Protein AF-A0A919MSK2-F1 (afdb_monomer_lite)

Secondary structure (DSSP, 8-state):
--------HHHHHHHHHHHHHHHHHHHHHHHHHHHHHHHHHHHHHHHS---HHHHHHHHHHHHHHHHHHHHHHHHHHHHHHHHHHHHHHHHHHHHHHHHHHHHHHHHH--

Foldseek 3Di:
DDPPPLPPLVVLLVVLVVLLCCLVVVLVVVVVVLVVVVVVLVVVLVPDPDDPVSVVVSVVVVVVSVVVNVVSVVSSVVSNVSSVVSVVVSVVSVVVVVVVVVVVVVVVVD

pLDDT: mean 71.99, std 8.76, range [38.5, 83.56]

Radius of gyration: 25.41 Å; chains: 1; bounding box: 56×16×77 Å

Structure (mmCIF, N/CA/C/O backbone):
data_AF-A0A919MSK2-F1
#
_entry.id   AF-A0A919MSK2-F1
#
loop_
_atom_site.group_PDB
_atom_site.id
_atom_site.type_symbol
_atom_site.label_atom_id
_atom_site.label_alt_id
_atom_site.label_comp_id
_atom_site.label_asym_id
_atom_site.label_entity_id
_atom_site.label_seq_id
_atom_site.pdbx_PDB_ins_code
_atom_site.Cartn_x
_atom_site.Cartn_y
_atom_site.Cartn_z
_atom_site.occupancy
_atom_site.B_iso_or_equiv
_atom_site.auth_seq_id
_atom_site.auth_comp_id
_atom_site.auth_asym_id
_atom_site.auth_atom_id
_atom_site.pdbx_PDB_model_num
ATOM 1 N N . MET A 1 1 ? 35.719 2.112 -29.830 1.00 38.50 1 MET A N 1
ATOM 2 C CA . MET A 1 1 ? 34.749 1.107 -29.358 1.00 38.50 1 MET A CA 1
ATOM 3 C C . MET A 1 1 ? 34.057 1.723 -28.160 1.00 38.50 1 MET A C 1
ATOM 5 O O . MET A 1 1 ? 34.691 1.843 -27.121 1.00 38.50 1 MET A O 1
ATOM 9 N N . SER A 1 2 ? 32.862 2.283 -28.338 1.00 39.00 2 SER A N 1
ATOM 10 C CA . SER A 1 2 ? 32.088 2.794 -27.208 1.00 39.00 2 SER A CA 1
ATOM 11 C C . SER A 1 2 ? 31.457 1.596 -26.513 1.00 39.00 2 SER A C 1
ATOM 13 O O . SER A 1 2 ? 30.576 0.960 -27.091 1.00 39.00 2 SER A O 1
ATOM 15 N N . ASP A 1 3 ? 31.917 1.281 -25.305 1.00 44.94 3 ASP A N 1
ATOM 16 C CA . ASP A 1 3 ? 31.162 0.450 -24.369 1.00 44.94 3 ASP A CA 1
ATOM 17 C C . ASP A 1 3 ? 29.886 1.218 -24.015 1.00 44.94 3 ASP A C 1
ATOM 19 O O . ASP A 1 3 ? 29.833 1.994 -23.061 1.00 44.94 3 ASP A O 1
ATOM 23 N N . GLY A 1 4 ? 28.866 1.083 -24.861 1.00 44.25 4 GLY A N 1
ATOM 24 C CA . GLY A 1 4 ? 27.528 1.533 -24.531 1.00 44.25 4 GLY A CA 1
ATOM 25 C C . GLY A 1 4 ? 27.056 0.692 -23.357 1.00 44.25 4 GLY A C 1
ATOM 26 O O . GLY A 1 4 ? 26.765 -0.492 -23.530 1.00 44.25 4 GLY A O 1
ATOM 27 N N . MET A 1 5 ? 27.014 1.281 -22.159 1.00 48.00 5 MET A N 1
ATOM 28 C CA . MET A 1 5 ? 26.246 0.725 -21.050 1.00 48.00 5 MET A CA 1
ATOM 29 C C . MET A 1 5 ? 24.806 0.594 -21.532 1.00 48.00 5 MET A C 1
ATOM 31 O O . MET A 1 5 ? 24.073 1.577 -21.578 1.00 48.00 5 MET A O 1
ATOM 35 N N . ARG A 1 6 ? 24.416 -0.621 -21.913 1.00 51.44 6 ARG A N 1
ATOM 36 C CA . ARG A 1 6 ? 23.018 -0.974 -22.120 1.00 51.44 6 ARG A CA 1
ATOM 37 C C . ARG A 1 6 ? 22.357 -0.863 -20.752 1.00 51.44 6 ARG A C 1
ATOM 39 O O . ARG A 1 6 ? 22.646 -1.668 -19.864 1.00 51.44 6 ARG A O 1
ATOM 46 N N . ILE A 1 7 ? 21.582 0.194 -20.541 1.00 56.12 7 ILE A N 1
ATOM 47 C CA . ILE A 1 7 ? 20.862 0.374 -19.284 1.00 56.12 7 ILE A CA 1
ATOM 48 C C . ILE A 1 7 ? 19.821 -0.743 -19.236 1.00 56.12 7 ILE A C 1
ATOM 50 O O . ILE A 1 7 ? 19.051 -0.920 -20.174 1.00 56.12 7 ILE A O 1
ATOM 54 N N . ASP A 1 8 ? 19.842 -1.553 -18.177 1.00 64.25 8 ASP A N 1
ATOM 55 C CA . ASP A 1 8 ? 18.944 -2.700 -18.021 1.00 64.25 8 ASP A CA 1
ATOM 56 C C . ASP A 1 8 ? 17.522 -2.206 -17.691 1.00 64.25 8 ASP A C 1
ATOM 58 O O . ASP A 1 8 ? 17.091 -2.141 -16.536 1.00 64.25 8 ASP A O 1
ATOM 62 N N . THR A 1 9 ? 16.827 -1.744 -18.729 1.00 63.09 9 THR A N 1
ATOM 63 C CA . THR A 1 9 ? 15.497 -1.127 -18.669 1.00 63.09 9 THR A CA 1
ATOM 64 C C . THR A 1 9 ? 14.410 -2.108 -18.248 1.00 63.09 9 THR A C 1
ATOM 66 O O . THR A 1 9 ? 13.428 -1.697 -17.622 1.00 63.09 9 THR A O 1
ATOM 69 N N . GLU A 1 10 ? 14.609 -3.404 -18.504 1.00 63.91 10 GLU A N 1
ATOM 70 C CA . GLU A 1 10 ? 13.718 -4.472 -18.045 1.00 63.91 10 GLU A CA 1
ATOM 71 C C . GLU A 1 10 ? 13.640 -4.501 -16.519 1.00 63.91 10 GLU A C 1
ATOM 73 O O . GLU A 1 10 ? 12.537 -4.490 -15.966 1.00 63.91 10 GLU A O 1
ATOM 78 N N . ARG A 1 11 ? 14.784 -4.403 -15.826 1.00 69.69 11 ARG A N 1
ATOM 79 C CA . ARG A 1 11 ? 14.815 -4.396 -14.353 1.00 69.69 11 ARG A CA 1
ATOM 80 C C . ARG A 1 11 ? 14.090 -3.203 -13.741 1.00 69.69 11 ARG A C 1
ATOM 82 O O . ARG A 1 11 ? 13.484 -3.340 -12.682 1.00 69.69 11 ARG A O 1
ATOM 89 N N . VAL A 1 12 ? 14.122 -2.036 -14.385 1.00 67.69 12 VAL A N 1
ATOM 90 C CA . VAL A 1 12 ? 13.404 -0.843 -13.896 1.00 67.69 12 VAL A CA 1
ATOM 91 C C . VAL A 1 12 ? 11.889 -1.033 -14.028 1.00 67.69 12 VAL A C 1
ATOM 93 O O . VAL A 1 12 ? 11.142 -0.736 -13.093 1.00 67.69 12 VAL A O 1
ATOM 96 N N . GLY A 1 13 ? 11.437 -1.596 -15.152 1.00 67.62 13 GLY A N 1
ATOM 97 C CA . GLY A 1 13 ? 10.037 -1.971 -15.349 1.00 67.62 13 GLY A CA 1
ATOM 98 C C . GLY A 1 13 ? 9.567 -3.053 -14.369 1.00 67.62 13 GLY A C 1
ATOM 99 O O . GLY A 1 13 ? 8.459 -2.960 -13.838 1.00 67.62 13 GLY A O 1
ATOM 100 N N . ASP A 1 14 ? 10.413 -4.044 -14.078 1.00 72.69 14 ASP A N 1
ATOM 101 C CA . ASP A 1 14 ? 10.134 -5.094 -13.091 1.00 72.69 14 ASP A CA 1
ATOM 102 C C . ASP A 1 14 ? 9.988 -4.542 -11.674 1.00 72.69 14 ASP A C 1
ATOM 104 O O . ASP A 1 14 ? 9.059 -4.928 -10.965 1.00 72.69 14 ASP A O 1
ATOM 108 N N . VAL A 1 15 ? 10.840 -3.593 -11.276 1.00 71.62 15 VAL A N 1
ATOM 109 C CA . VAL A 1 15 ? 10.721 -2.908 -9.980 1.00 71.62 15 VAL A CA 1
ATOM 110 C C . VAL A 1 15 ? 9.399 -2.142 -9.890 1.00 71.62 15 VAL A C 1
ATOM 112 O O . VAL A 1 15 ? 8.685 -2.274 -8.896 1.00 71.62 15 VAL A O 1
ATOM 115 N N . GLY A 1 16 ? 9.025 -1.391 -10.932 1.00 68.44 16 GLY A N 1
ATOM 116 C CA . GLY A 1 16 ? 7.745 -0.674 -10.972 1.00 68.44 16 GLY A CA 1
ATOM 117 C C . GLY A 1 16 ? 6.532 -1.608 -10.873 1.00 68.44 16 GLY A C 1
ATOM 118 O O . GLY A 1 16 ? 5.614 -1.362 -10.084 1.00 68.44 16 GLY A O 1
ATOM 119 N N . ARG A 1 17 ? 6.544 -2.722 -11.617 1.00 74.19 17 ARG A N 1
ATOM 120 C CA . ARG A 1 17 ? 5.499 -3.758 -11.548 1.00 74.19 17 ARG A CA 1
ATOM 121 C C . ARG A 1 17 ? 5.440 -4.426 -10.17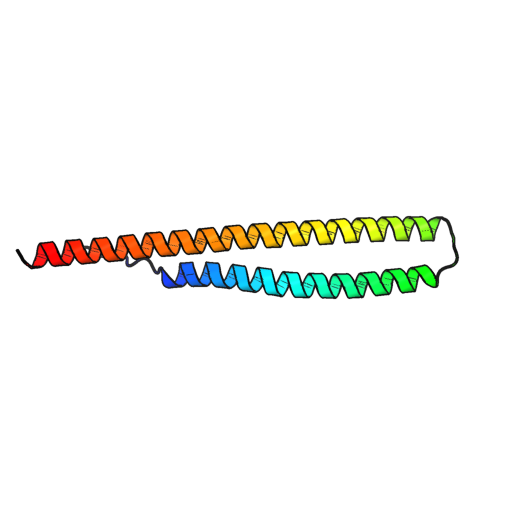6 1.00 74.19 17 ARG A C 1
ATOM 123 O O . ARG A 1 17 ? 4.346 -4.582 -9.636 1.00 74.19 17 ARG A O 1
ATOM 130 N N . GLY A 1 18 ? 6.592 -4.784 -9.612 1.00 73.31 18 GLY A N 1
ATOM 131 C CA . GLY A 1 18 ? 6.710 -5.397 -8.290 1.00 73.31 18 GLY A CA 1
ATOM 132 C C . GLY A 1 18 ? 6.114 -4.512 -7.200 1.00 73.31 18 GLY A C 1
ATOM 133 O O . GLY A 1 18 ? 5.225 -4.956 -6.476 1.00 73.31 18 GLY A O 1
ATOM 134 N N . LEU A 1 19 ? 6.493 -3.229 -7.171 1.00 71.00 19 LEU A N 1
ATOM 135 C CA . LEU A 1 19 ? 5.944 -2.244 -6.233 1.00 71.00 19 LEU A CA 1
ATOM 136 C C . LEU A 1 19 ? 4.422 -2.131 -6.337 1.00 71.00 19 LEU A C 1
ATOM 138 O O . LEU A 1 19 ? 3.731 -2.043 -5.324 1.00 71.00 19 LEU A O 1
ATOM 142 N N . ARG A 1 20 ? 3.875 -2.164 -7.556 1.00 73.00 20 ARG A N 1
ATOM 143 C CA . ARG A 1 20 ? 2.426 -2.082 -7.767 1.00 73.00 20 ARG A CA 1
ATOM 144 C C . ARG A 1 20 ? 1.695 -3.338 -7.297 1.00 73.00 20 ARG A C 1
ATOM 146 O O . ARG A 1 20 ? 0.622 -3.229 -6.706 1.00 73.00 20 ARG A O 1
ATOM 153 N N . ILE A 1 21 ? 2.258 -4.518 -7.549 1.00 77.19 21 ILE A N 1
ATOM 154 C CA . ILE A 1 21 ? 1.692 -5.796 -7.100 1.00 77.19 21 ILE A CA 1
ATOM 155 C C . ILE A 1 21 ? 1.723 -5.885 -5.574 1.00 77.19 21 ILE A C 1
ATOM 157 O O . ILE A 1 21 ? 0.696 -6.203 -4.973 1.00 77.19 21 ILE A O 1
ATOM 161 N N . GLU A 1 22 ? 2.857 -5.569 -4.946 1.00 75.06 22 GLU A N 1
ATOM 162 C CA . GLU A 1 22 ? 2.990 -5.563 -3.486 1.00 75.06 22 GLU A CA 1
ATOM 163 C C . GLU A 1 22 ? 2.043 -4.550 -2.846 1.00 75.06 22 GLU A C 1
ATOM 165 O O . GLU A 1 22 ? 1.348 -4.885 -1.888 1.00 75.06 22 GLU A O 1
ATOM 170 N N . ALA A 1 23 ? 1.941 -3.342 -3.407 1.00 73.00 23 ALA A N 1
ATOM 171 C CA . ALA A 1 23 ? 1.027 -2.324 -2.907 1.00 73.00 23 ALA A CA 1
ATOM 172 C C . ALA A 1 23 ? -0.434 -2.765 -2.998 1.00 73.00 23 ALA A C 1
ATOM 174 O O . ALA A 1 23 ? -1.174 -2.601 -2.035 1.00 73.00 23 ALA A O 1
ATOM 175 N N . ASN A 1 24 ? -0.858 -3.344 -4.123 1.00 76.94 24 ASN A N 1
ATOM 176 C CA . ASN A 1 24 ? -2.237 -3.798 -4.296 1.00 76.94 24 ASN A CA 1
ATOM 177 C C . ASN A 1 24 ? -2.564 -4.995 -3.395 1.00 76.94 24 ASN A C 1
ATOM 179 O O . ASN A 1 24 ? -3.577 -4.980 -2.700 1.00 76.94 24 ASN A O 1
ATOM 183 N N . THR A 1 25 ? 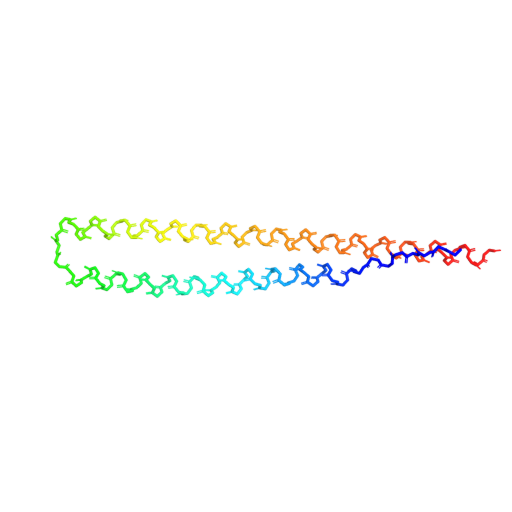-1.704 -6.014 -3.392 1.00 77.69 25 THR A N 1
ATOM 184 C CA . THR A 1 25 ? -1.944 -7.269 -2.662 1.00 77.69 25 THR A CA 1
ATOM 185 C C . THR A 1 25 ? -1.787 -7.060 -1.159 1.00 77.69 25 THR A C 1
ATOM 187 O O . THR A 1 25 ? -2.671 -7.418 -0.389 1.00 77.69 25 THR A O 1
ATOM 190 N N . GLY A 1 26 ? -0.715 -6.386 -0.735 1.00 76.69 26 GLY A N 1
ATOM 191 C CA . GLY A 1 26 ? -0.473 -6.069 0.670 1.00 76.69 26 GLY A CA 1
ATOM 192 C C . GLY A 1 26 ? -1.524 -5.124 1.253 1.00 76.69 26 GLY A C 1
ATOM 193 O O . GLY A 1 26 ? -1.936 -5.306 2.398 1.00 76.69 26 GLY A O 1
ATOM 194 N N . PHE A 1 27 ? -2.015 -4.151 0.473 1.00 74.31 27 PHE A N 1
ATOM 195 C CA . PHE A 1 27 ? -3.128 -3.303 0.905 1.00 74.31 27 PHE A CA 1
ATOM 196 C C . PHE A 1 27 ? -4.429 -4.098 1.043 1.00 74.31 27 PHE A C 1
ATOM 198 O O . PHE A 1 27 ? -5.117 -3.938 2.049 1.00 74.31 27 PHE A O 1
ATOM 205 N N . ALA A 1 28 ? -4.756 -4.960 0.075 1.00 73.62 28 ALA A N 1
ATOM 206 C CA . ALA A 1 28 ? -5.947 -5.805 0.140 1.00 73.62 28 ALA A CA 1
ATOM 207 C C . ALA A 1 28 ? -5.916 -6.726 1.372 1.00 73.62 28 ALA A C 1
ATOM 209 O O . ALA A 1 28 ? -6.856 -6.717 2.166 1.00 73.62 28 ALA A O 1
ATOM 210 N N . ASP A 1 29 ? -4.797 -7.418 1.603 1.00 78.31 29 ASP A N 1
ATOM 211 C CA . ASP A 1 29 ? -4.610 -8.294 2.763 1.00 78.31 29 ASP A CA 1
ATOM 212 C C . ASP A 1 29 ? -4.711 -7.527 4.090 1.00 78.31 29 ASP A C 1
ATOM 214 O O . ASP A 1 29 ? -5.332 -7.993 5.052 1.00 78.31 29 ASP A O 1
ATOM 218 N N . ALA A 1 30 ? -4.108 -6.337 4.167 1.00 72.81 30 ALA A N 1
ATOM 219 C CA . ALA A 1 30 ? -4.174 -5.493 5.355 1.00 72.81 30 ALA A CA 1
ATOM 220 C C . ALA A 1 30 ? -5.597 -4.967 5.607 1.00 72.81 30 ALA A C 1
ATOM 222 O O . ALA A 1 30 ? -6.040 -4.938 6.757 1.00 72.81 30 ALA A O 1
ATOM 223 N N . ALA A 1 31 ? -6.326 -4.595 4.552 1.00 72.38 31 ALA A N 1
ATOM 224 C CA . ALA A 1 31 ? -7.713 -4.151 4.639 1.00 72.38 31 ALA A CA 1
ATOM 225 C C . ALA A 1 31 ? -8.647 -5.281 5.106 1.00 72.38 31 ALA A C 1
ATOM 227 O O . ALA A 1 31 ? -9.492 -5.058 5.977 1.00 72.38 31 ALA A O 1
ATOM 228 N N . ASP A 1 32 ? -8.464 -6.501 4.598 1.00 76.06 32 ASP A N 1
ATOM 229 C CA . ASP A 1 32 ? -9.259 -7.663 5.007 1.00 76.06 32 ASP A CA 1
ATOM 230 C C . ASP A 1 32 ? -8.987 -8.061 6.461 1.00 76.06 32 ASP A C 1
ATOM 232 O O . ASP A 1 32 ? -9.924 -8.264 7.241 1.00 76.06 32 ASP A O 1
ATOM 236 N N . ARG A 1 33 ? -7.717 -8.072 6.887 1.00 77.50 33 ARG A N 1
ATOM 237 C CA . ARG A 1 33 ? -7.367 -8.260 8.307 1.00 77.50 33 ARG A CA 1
ATOM 238 C C . ARG A 1 33 ? -7.952 -7.156 9.186 1.00 77.50 33 ARG A C 1
ATOM 240 O O . ARG A 1 33 ? -8.440 -7.448 10.277 1.00 77.50 33 ARG A O 1
ATOM 247 N N . GLY A 1 34 ? -7.940 -5.911 8.708 1.00 71.81 34 GLY A N 1
ATOM 248 C CA . GLY A 1 34 ? -8.553 -4.766 9.379 1.00 71.81 34 GLY A CA 1
ATOM 249 C C . GLY A 1 34 ? -10.052 -4.958 9.611 1.00 71.81 34 GLY A C 1
ATOM 250 O O . GLY A 1 34 ? -10.518 -4.787 10.737 1.00 71.81 34 GLY A O 1
ATOM 251 N N . LYS A 1 35 ? -10.798 -5.409 8.593 1.00 73.75 35 LYS A N 1
ATOM 252 C CA . LYS A 1 35 ? -12.230 -5.744 8.719 1.00 73.75 35 LYS A CA 1
ATOM 253 C C . LYS A 1 35 ? -12.491 -6.842 9.745 1.00 73.75 35 LYS A C 1
ATOM 255 O O . LYS A 1 35 ? -13.411 -6.708 10.551 1.00 73.75 35 LYS A O 1
ATOM 260 N N . ILE A 1 36 ? -11.694 -7.911 9.727 1.00 76.50 36 ILE A N 1
ATOM 261 C CA . ILE A 1 36 ? -11.825 -9.025 10.677 1.00 76.50 36 ILE A CA 1
ATOM 262 C C . ILE A 1 36 ? -11.599 -8.523 12.109 1.00 76.50 36 ILE A C 1
ATOM 264 O O . ILE A 1 36 ? -12.441 -8.734 12.982 1.00 76.50 36 ILE A O 1
ATOM 268 N N . LEU A 1 37 ? -10.503 -7.796 12.343 1.00 72.19 37 LEU A N 1
ATOM 269 C CA . LEU A 1 37 ? -10.182 -7.221 13.653 1.00 72.19 37 LEU A CA 1
ATOM 270 C C . LEU A 1 37 ? -11.256 -6.237 14.132 1.00 72.19 37 LEU A C 1
ATOM 272 O O . LEU A 1 37 ? -11.643 -6.280 15.300 1.00 72.19 37 LEU A O 1
ATOM 276 N N . HIS A 1 38 ? -11.789 -5.406 13.234 1.00 71.94 38 HIS A N 1
ATOM 277 C CA . HIS A 1 38 ? -12.905 -4.518 13.546 1.00 71.94 38 HIS A CA 1
ATOM 278 C C . HIS A 1 38 ? -14.147 -5.298 13.990 1.00 71.94 38 HIS A C 1
ATOM 280 O O . HIS A 1 38 ? -14.726 -4.982 15.029 1.00 71.94 38 HIS A O 1
ATOM 286 N N . GLY A 1 39 ? -14.519 -6.348 13.251 1.00 69.88 39 GLY A N 1
ATOM 287 C CA . GLY A 1 39 ? -15.642 -7.222 13.597 1.00 69.88 39 GLY A CA 1
ATOM 288 C C . GLY A 1 39 ? -15.487 -7.849 14.984 1.00 69.88 39 GLY A C 1
ATOM 289 O O . GLY A 1 39 ? -16.412 -7.788 15.794 1.00 69.88 39 GLY A O 1
ATOM 290 N N . HIS A 1 40 ? -14.292 -8.355 15.304 1.00 72.62 40 HIS A N 1
ATOM 291 C CA . HIS A 1 40 ? -13.986 -8.878 16.638 1.00 72.62 40 HIS A CA 1
ATOM 292 C C . HIS A 1 40 ? -14.064 -7.804 17.731 1.00 72.62 40 HIS A C 1
ATOM 294 O O . HIS A 1 40 ? -14.566 -8.079 18.820 1.00 72.62 40 HIS A O 1
ATOM 300 N N . GLY A 1 41 ? -13.606 -6.579 17.456 1.00 66.25 41 GLY A N 1
ATOM 301 C CA . GLY A 1 41 ? -13.707 -5.452 18.386 1.00 66.25 41 GLY A CA 1
ATOM 302 C C . GLY A 1 41 ? -15.157 -5.061 18.693 1.00 66.25 41 GLY A C 1
ATOM 303 O O . GLY A 1 41 ? -15.494 -4.815 19.853 1.00 66.25 41 GLY A O 1
ATOM 304 N N . VAL A 1 42 ? -16.029 -5.067 17.680 1.00 66.62 42 VAL A N 1
ATOM 305 C CA . VAL A 1 42 ? -17.472 -4.811 17.835 1.00 66.62 42 VAL A CA 1
ATOM 306 C C . VAL A 1 42 ? -18.147 -5.925 18.641 1.00 66.62 42 VAL A C 1
ATOM 308 O O . VAL A 1 42 ? -18.872 -5.626 19.590 1.00 66.62 42 VAL A O 1
ATOM 311 N N . GLU A 1 43 ? -17.879 -7.199 18.334 1.00 68.00 43 GLU A N 1
ATOM 312 C CA . GLU A 1 43 ? -18.409 -8.333 19.111 1.00 68.00 43 GLU A CA 1
ATOM 313 C C . GLU A 1 43 ? -17.951 -8.304 20.572 1.00 68.00 43 GLU A C 1
ATOM 315 O O . GLU A 1 43 ? -18.750 -8.528 21.484 1.00 68.00 43 GLU A O 1
ATOM 320 N N . PHE A 1 44 ? -16.667 -8.028 20.806 1.00 67.00 44 PHE A N 1
ATOM 321 C CA . PHE A 1 44 ? -16.107 -7.916 22.148 1.00 67.00 44 PHE A CA 1
ATOM 322 C C . PHE A 1 44 ? -16.768 -6.774 22.928 1.00 67.00 44 PHE A C 1
ATOM 324 O O . PHE A 1 44 ? -17.177 -6.955 24.075 1.00 67.00 44 PHE A O 1
ATOM 331 N N . GLY A 1 45 ? -16.937 -5.617 22.284 1.00 63.84 45 GLY A N 1
ATOM 332 C CA . GLY A 1 45 ? -17.598 -4.459 22.869 1.00 63.84 45 GLY A CA 1
ATOM 333 C C . GLY A 1 45 ? -19.074 -4.692 23.198 1.00 63.84 45 GLY A C 1
ATOM 334 O O . GLY A 1 45 ? -19.525 -4.255 24.252 1.00 63.84 45 GLY A O 1
ATOM 335 N N . ALA A 1 46 ? -19.802 -5.424 22.351 1.00 66.81 46 ALA A N 1
ATOM 336 C CA . ALA A 1 46 ? -21.209 -5.763 22.573 1.00 66.81 46 ALA A CA 1
ATOM 337 C C . ALA A 1 46 ? -21.427 -6.719 23.762 1.00 66.81 46 ALA A C 1
ATOM 339 O O . ALA A 1 46 ? -22.515 -6.753 24.335 1.00 66.81 46 ALA A O 1
ATOM 340 N N . ARG A 1 47 ? -20.405 -7.502 24.138 1.00 69.44 47 ARG A N 1
ATOM 341 C CA . ARG A 1 47 ? -20.462 -8.463 25.255 1.00 69.44 47 ARG A CA 1
ATOM 342 C C . ARG A 1 47 ? -20.055 -7.865 26.602 1.00 69.44 47 ARG A C 1
ATOM 344 O O . ARG A 1 47 ? -20.345 -8.463 27.636 1.00 69.44 47 ARG A O 1
ATOM 351 N N . LEU A 1 48 ? -19.386 -6.714 26.613 1.00 63.72 48 LEU A N 1
ATOM 352 C CA . LEU A 1 48 ? -19.002 -6.028 27.842 1.00 63.72 48 LEU A CA 1
ATOM 353 C C . LEU A 1 48 ? -20.119 -5.084 28.296 1.00 63.72 48 LEU A C 1
ATOM 355 O O . LEU A 1 48 ? -20.622 -4.276 27.521 1.00 63.72 48 LEU A O 1
ATOM 359 N N . GLY A 1 49 ? -20.493 -5.166 29.576 1.00 63.59 49 GLY A N 1
ATOM 360 C CA . GLY A 1 49 ? -21.440 -4.229 30.180 1.00 63.59 49 GLY A CA 1
ATOM 361 C C . GLY A 1 49 ? -20.973 -2.779 30.018 1.00 63.59 49 GLY A C 1
ATOM 362 O O . GLY A 1 49 ? -19.774 -2.493 30.063 1.00 63.59 49 GLY A O 1
ATOM 363 N N . SER A 1 50 ? -21.925 -1.864 29.834 1.00 67.88 50 SER A N 1
ATOM 364 C CA . SER A 1 50 ? -21.704 -0.437 29.582 1.00 67.88 50 SER A CA 1
ATOM 365 C C . SER A 1 50 ? -21.106 0.280 30.801 1.00 67.88 50 SER A C 1
ATOM 367 O O . SER A 1 50 ? -21.797 0.971 31.545 1.00 67.88 50 SER A O 1
ATOM 369 N N . SER A 1 51 ? -19.807 0.089 31.015 1.00 78.44 51 SER A N 1
ATOM 370 C CA . SER A 1 51 ? -18.963 0.886 31.905 1.00 78.44 51 SER A CA 1
ATOM 371 C C . SER A 1 51 ? -18.296 2.005 31.105 1.00 78.44 51 SER A C 1
ATOM 373 O O . SER A 1 51 ? -17.928 1.808 29.945 1.00 78.44 51 SER A O 1
ATOM 375 N N . SER A 1 52 ? -18.089 3.170 31.722 1.00 78.88 52 SER A N 1
ATOM 376 C CA . SER A 1 52 ? -17.409 4.314 31.095 1.00 78.88 52 SER A CA 1
ATOM 377 C C . SER A 1 52 ? -16.019 3.953 30.558 1.00 78.88 52 SER A C 1
ATOM 379 O O . SER A 1 52 ? -15.646 4.396 29.475 1.00 78.88 52 SER A O 1
ATOM 381 N N . VAL A 1 53 ? -15.296 3.075 31.258 1.00 79.44 53 VAL A N 1
ATOM 382 C CA . VAL A 1 53 ? -13.968 2.586 30.849 1.00 79.44 53 VAL A CA 1
ATOM 383 C C . VAL A 1 53 ? -14.040 1.771 29.553 1.00 79.44 53 VAL A C 1
ATOM 385 O O . VAL A 1 53 ? -13.167 1.883 28.695 1.00 79.44 53 VAL A O 1
ATOM 388 N N . VAL A 1 54 ? -15.091 0.965 29.385 1.00 78.44 54 VAL A N 1
ATOM 389 C CA . VAL A 1 54 ? -15.294 0.141 28.183 1.00 78.44 54 VAL A CA 1
ATOM 390 C C . VAL A 1 54 ? -15.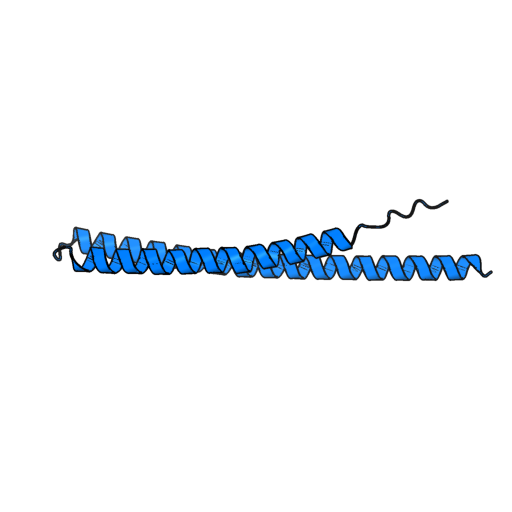631 1.027 26.986 1.00 78.44 54 VAL A C 1
ATOM 392 O O . VAL A 1 54 ? -15.067 0.838 25.911 1.00 78.44 54 VAL A O 1
ATOM 395 N N . VAL A 1 55 ? -16.495 2.026 27.179 1.00 79.75 55 VAL A N 1
ATOM 396 C CA . VAL A 1 55 ? -16.866 2.982 26.123 1.00 79.75 55 VAL A CA 1
ATOM 397 C C . VAL A 1 55 ? -15.655 3.797 25.665 1.00 79.75 55 VAL A C 1
ATOM 399 O O . VAL A 1 55 ? -15.429 3.950 24.466 1.00 79.75 55 VAL A O 1
ATOM 402 N N . GLU A 1 56 ? -14.828 4.276 26.596 1.00 80.00 56 GLU A N 1
ATOM 403 C CA . GLU A 1 56 ? -13.613 5.019 26.251 1.00 80.00 56 GLU A CA 1
ATOM 404 C C . GLU A 1 56 ? -12.604 4.142 25.488 1.00 80.00 56 GLU A C 1
ATOM 406 O O . GLU A 1 56 ? -12.030 4.569 24.482 1.00 80.00 56 GLU A O 1
ATOM 411 N N . ALA A 1 57 ? -12.420 2.886 25.909 1.00 77.56 57 ALA A N 1
ATOM 412 C CA . ALA A 1 57 ? -11.566 1.935 25.201 1.00 77.56 57 ALA A CA 1
ATOM 413 C C . ALA A 1 57 ? -12.070 1.653 23.773 1.00 77.56 57 ALA A C 1
ATOM 415 O O . ALA A 1 57 ? -11.268 1.632 22.837 1.00 77.56 57 ALA A O 1
ATOM 416 N N . GLN A 1 58 ? -13.387 1.504 23.584 1.00 74.94 58 GLN A N 1
ATOM 417 C CA . GLN A 1 58 ? -14.004 1.337 22.263 1.00 74.94 58 GLN A CA 1
ATOM 418 C C . GLN A 1 58 ? -13.735 2.542 21.352 1.00 74.94 58 GLN A C 1
ATOM 420 O O . GLN A 1 58 ? -13.342 2.365 20.199 1.00 74.94 58 GLN A O 1
ATOM 425 N N . GLN A 1 59 ? -13.885 3.766 21.865 1.00 81.50 59 GLN A N 1
ATOM 426 C CA . GLN A 1 59 ? -13.631 4.990 21.097 1.00 81.50 59 GLN A CA 1
ATOM 427 C C . GLN A 1 59 ? -12.161 5.129 20.684 1.00 81.50 59 GLN A C 1
ATOM 429 O O . GLN A 1 59 ? -11.865 5.476 19.535 1.00 81.50 59 GLN A O 1
ATOM 434 N N . ARG A 1 60 ? -11.226 4.823 21.595 1.00 80.06 60 ARG A N 1
ATOM 435 C CA . ARG A 1 60 ? -9.787 4.812 21.289 1.00 80.06 60 ARG A CA 1
ATOM 436 C C . ARG A 1 60 ? -9.454 3.771 20.223 1.00 80.06 60 ARG A C 1
ATOM 438 O O . ARG A 1 60 ? -8.715 4.079 19.293 1.00 80.06 60 ARG A O 1
ATOM 445 N N . TYR A 1 61 ? -10.026 2.572 20.327 1.00 77.81 61 TYR A N 1
ATOM 446 C CA . TYR A 1 61 ? -9.820 1.509 19.344 1.00 77.81 61 TYR A CA 1
ATOM 447 C C . TYR A 1 61 ? -10.371 1.886 17.963 1.00 77.81 61 TYR A C 1
ATOM 449 O O . TYR A 1 61 ? -9.667 1.749 16.965 1.00 77.81 61 TYR A O 1
ATOM 457 N N . ALA A 1 62 ? -11.587 2.438 17.901 1.00 78.00 62 ALA A N 1
ATOM 458 C CA . ALA A 1 62 ? -12.180 2.920 16.655 1.00 78.00 62 ALA A CA 1
ATOM 459 C C . ALA A 1 62 ? -11.329 4.023 16.000 1.00 78.00 62 ALA A C 1
ATOM 461 O O . ALA A 1 62 ? -11.093 3.990 14.794 1.00 78.00 62 ALA A O 1
ATOM 462 N N . SER A 1 63 ? -10.806 4.956 16.802 1.00 78.81 63 SER A N 1
ATOM 463 C CA . SER A 1 63 ? -9.918 6.022 16.317 1.00 78.81 63 SER A CA 1
ATOM 464 C C . SER A 1 63 ? -8.588 5.470 15.795 1.00 78.81 63 SER A C 1
ATOM 466 O O . SER A 1 63 ? -8.115 5.886 14.739 1.00 78.81 63 SER A O 1
ATOM 468 N N . ALA A 1 64 ? -7.989 4.508 16.504 1.00 77.19 64 ALA A N 1
ATOM 469 C CA . ALA A 1 64 ? -6.758 3.853 16.071 1.00 77.19 64 ALA A CA 1
ATOM 470 C C . ALA A 1 64 ? -6.954 3.121 14.736 1.00 77.19 64 ALA A C 1
ATOM 472 O O . ALA A 1 64 ? -6.135 3.281 13.835 1.00 77.19 64 ALA A O 1
ATOM 473 N N . LEU A 1 65 ? -8.064 2.394 14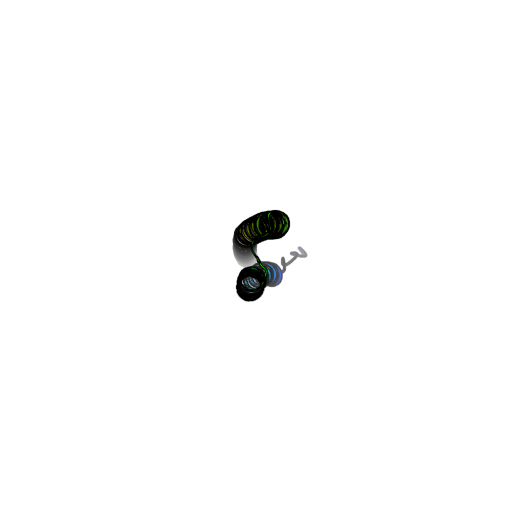.580 1.00 77.94 65 LEU A N 1
ATOM 474 C CA . LEU A 1 65 ? -8.386 1.702 13.336 1.00 77.94 65 LEU A CA 1
ATOM 475 C C . LEU A 1 65 ? -8.573 2.680 12.168 1.00 77.94 65 LEU A C 1
ATOM 477 O O . LEU A 1 65 ? -7.980 2.481 11.111 1.00 77.94 65 LEU A O 1
ATOM 481 N N . ALA A 1 66 ? -9.330 3.764 12.371 1.00 78.19 66 ALA A N 1
ATOM 482 C CA . ALA A 1 66 ? -9.528 4.791 11.349 1.00 78.19 66 ALA A CA 1
ATOM 483 C C . ALA A 1 66 ? -8.194 5.418 10.897 1.00 78.19 66 ALA A C 1
ATOM 485 O O . ALA A 1 66 ? -7.968 5.613 9.700 1.00 78.19 66 ALA A O 1
ATOM 486 N N . ASN A 1 67 ? -7.281 5.671 11.841 1.00 79.19 67 ASN A N 1
ATOM 487 C CA . ASN A 1 67 ? -5.935 6.161 11.539 1.00 79.19 67 ASN A CA 1
ATOM 488 C C . ASN A 1 67 ? -5.112 5.130 10.755 1.00 79.19 67 ASN A C 1
ATOM 490 O O . ASN A 1 67 ? -4.441 5.484 9.786 1.00 79.19 67 ASN A O 1
ATOM 494 N N . THR A 1 68 ? -5.174 3.850 11.130 1.00 77.75 68 THR A N 1
ATOM 495 C CA . THR A 1 68 ? -4.501 2.773 10.393 1.00 77.75 68 THR A CA 1
ATOM 496 C C . THR A 1 68 ? -5.024 2.664 8.960 1.00 77.75 68 THR A C 1
ATOM 498 O O . THR A 1 68 ? -4.222 2.607 8.030 1.00 77.75 68 THR A O 1
ATOM 501 N N . GLU A 1 69 ? -6.341 2.711 8.746 1.00 78.94 69 GLU A N 1
ATOM 502 C CA . GLU A 1 69 ? -6.937 2.700 7.403 1.00 78.94 69 GLU A CA 1
ATOM 503 C C . GLU A 1 69 ? -6.527 3.919 6.564 1.00 78.94 69 GLU A C 1
ATOM 505 O O . GLU A 1 69 ? -6.291 3.805 5.359 1.00 78.94 69 GLU A O 1
ATOM 510 N N . ALA A 1 70 ? -6.445 5.105 7.175 1.00 81.62 70 ALA A N 1
ATOM 511 C CA . ALA A 1 70 ? -5.954 6.304 6.501 1.00 81.62 70 ALA A CA 1
ATOM 512 C C . ALA A 1 70 ? -4.485 6.147 6.069 1.00 81.62 70 ALA A C 1
ATOM 514 O O . ALA A 1 70 ? -4.153 6.427 4.915 1.00 81.62 70 ALA A O 1
ATOM 515 N N . ASN A 1 71 ? -3.630 5.624 6.951 1.00 78.69 71 ASN A N 1
ATOM 516 C CA . ASN A 1 71 ? -2.215 5.388 6.661 1.00 78.69 71 ASN A CA 1
ATOM 517 C C . ASN A 1 71 ? -2.013 4.350 5.550 1.00 78.69 71 ASN A C 1
ATOM 519 O O . ASN A 1 71 ? -1.198 4.562 4.655 1.00 78.69 71 ASN A O 1
ATOM 523 N N . LEU A 1 72 ? -2.780 3.256 5.566 1.00 76.62 72 LEU A N 1
ATOM 524 C CA . LEU A 1 72 ? -2.729 2.243 4.510 1.00 76.62 72 LEU A CA 1
ATOM 525 C C . LEU A 1 72 ? -3.129 2.832 3.150 1.00 76.62 72 LEU A C 1
ATOM 527 O O . LEU A 1 72 ? -2.475 2.553 2.146 1.00 76.62 72 LEU A O 1
ATOM 531 N N . ARG A 1 73 ? -4.163 3.688 3.104 1.00 80.88 73 ARG A N 1
ATOM 532 C CA . ARG A 1 73 ? -4.569 4.376 1.865 1.00 80.88 73 ARG A CA 1
ATOM 533 C C . ARG A 1 73 ? -3.478 5.311 1.350 1.00 80.88 73 ARG A C 1
ATOM 535 O O . ARG A 1 73 ? -3.201 5.320 0.155 1.00 80.88 73 ARG A O 1
ATOM 542 N N . ALA A 1 74 ? -2.841 6.068 2.241 1.00 80.88 74 ALA A N 1
ATOM 543 C CA . ALA A 1 74 ? -1.728 6.939 1.874 1.00 80.88 74 ALA A CA 1
ATOM 544 C C . ALA A 1 74 ? -0.539 6.140 1.311 1.00 80.88 74 ALA A C 1
ATOM 546 O O . ALA A 1 74 ? 0.037 6.533 0.298 1.00 80.88 74 ALA A O 1
ATOM 547 N N . TYR A 1 75 ? -0.214 4.994 1.920 1.00 76.62 75 TYR A N 1
ATOM 548 C CA . TYR A 1 75 ? 0.829 4.095 1.425 1.00 76.62 75 TYR A CA 1
ATOM 549 C C . TYR A 1 75 ? 0.507 3.552 0.026 1.00 76.62 75 TYR A C 1
ATOM 551 O O . TYR A 1 75 ? 1.362 3.605 -0.857 1.00 76.62 75 TYR A O 1
ATOM 559 N N . HIS A 1 76 ? -0.729 3.093 -0.204 1.00 78.06 76 HIS A N 1
ATOM 560 C CA . HIS A 1 76 ? -1.174 2.602 -1.514 1.00 78.06 76 HIS A CA 1
ATOM 561 C C . HIS A 1 76 ? -1.021 3.665 -2.612 1.00 78.06 76 HIS A C 1
ATOM 563 O O . HIS A 1 76 ? -0.439 3.391 -3.663 1.00 78.06 76 HIS A O 1
ATOM 569 N N . LEU A 1 77 ? -1.447 4.902 -2.337 1.00 83.56 77 LEU A N 1
ATOM 570 C CA . LEU A 1 77 ? -1.292 6.027 -3.265 1.00 83.56 77 LEU A CA 1
ATOM 571 C C . LEU A 1 77 ? 0.183 6.336 -3.563 1.00 83.56 77 LEU A C 1
ATOM 573 O O . LEU A 1 77 ? 0.552 6.513 -4.725 1.00 83.56 77 LEU A O 1
ATOM 577 N N . ALA A 1 78 ? 1.032 6.376 -2.532 1.00 78.56 78 ALA A N 1
ATOM 578 C CA . ALA A 1 78 ? 2.460 6.646 -2.689 1.00 78.56 78 ALA A CA 1
ATOM 579 C C . ALA A 1 78 ? 3.165 5.553 -3.509 1.00 78.56 78 ALA A C 1
ATOM 581 O O . ALA A 1 78 ? 3.934 5.859 -4.420 1.00 78.56 78 ALA A O 1
ATOM 582 N N . ALA A 1 79 ? 2.866 4.282 -3.235 1.00 75.06 79 ALA A N 1
ATOM 583 C CA . ALA A 1 79 ? 3.416 3.164 -3.990 1.00 75.06 79 ALA A CA 1
ATOM 584 C C . ALA A 1 79 ? 2.944 3.169 -5.455 1.00 75.06 79 ALA A C 1
ATOM 586 O O . ALA A 1 79 ? 3.742 2.920 -6.359 1.00 75.06 79 ALA A O 1
ATOM 587 N N . GLY A 1 80 ? 1.682 3.536 -5.710 1.00 77.81 80 GLY A N 1
ATOM 588 C CA . GLY A 1 80 ? 1.168 3.752 -7.063 1.00 77.81 80 GLY A CA 1
ATOM 589 C C . GLY A 1 80 ? 1.938 4.838 -7.823 1.00 77.81 80 GLY A C 1
ATOM 590 O O . GLY A 1 80 ? 2.340 4.613 -8.964 1.00 77.81 80 GLY A O 1
ATOM 591 N N . ALA A 1 81 ? 2.204 5.980 -7.181 1.00 80.06 81 ALA A N 1
ATOM 592 C CA . ALA A 1 81 ? 2.978 7.071 -7.774 1.00 80.06 81 ALA A CA 1
ATOM 593 C C . ALA A 1 81 ? 4.425 6.658 -8.102 1.00 80.06 81 ALA A C 1
ATOM 595 O O . ALA A 1 81 ? 4.912 6.948 -9.195 1.00 80.06 81 ALA A O 1
ATOM 596 N N . LEU A 1 82 ? 5.091 5.934 -7.195 1.00 74.00 82 LEU A N 1
ATOM 597 C CA . LEU A 1 82 ? 6.439 5.403 -7.427 1.00 74.00 82 LEU A CA 1
ATOM 598 C C . LEU A 1 82 ? 6.473 4.410 -8.593 1.00 74.00 82 LEU A C 1
ATOM 600 O O . LEU A 1 82 ? 7.379 4.473 -9.422 1.00 74.00 82 LEU A O 1
ATOM 604 N N . ALA A 1 83 ? 5.474 3.533 -8.695 1.00 75.50 83 ALA A N 1
ATOM 605 C CA . ALA A 1 83 ? 5.371 2.596 -9.807 1.00 75.50 83 ALA A CA 1
ATOM 606 C C . ALA A 1 83 ? 5.213 3.321 -11.156 1.00 75.50 83 ALA A C 1
ATOM 608 O O . ALA A 1 83 ? 5.871 2.955 -12.125 1.00 75.50 83 ALA A O 1
ATOM 609 N N . THR A 1 84 ? 4.389 4.374 -11.218 1.00 78.38 84 THR A N 1
ATOM 610 C CA . THR A 1 84 ? 4.237 5.198 -12.432 1.00 78.38 84 THR A CA 1
ATOM 611 C C . THR A 1 84 ? 5.543 5.893 -12.814 1.00 78.38 84 THR A C 1
ATOM 613 O O . THR A 1 84 ? 5.929 5.873 -13.980 1.00 78.38 84 THR A O 1
ATOM 616 N N . ALA A 1 85 ? 6.261 6.461 -11.840 1.00 78.31 85 ALA A N 1
ATOM 617 C CA . ALA A 1 85 ? 7.559 7.084 -12.091 1.00 78.31 85 ALA A CA 1
ATOM 618 C C . ALA A 1 85 ? 8.593 6.069 -12.615 1.00 78.31 85 ALA A C 1
ATOM 620 O O . ALA A 1 85 ? 9.342 6.373 -13.541 1.00 78.31 85 ALA A O 1
ATOM 621 N N . ALA A 1 86 ? 8.609 4.849 -12.070 1.00 72.81 86 ALA A N 1
ATOM 622 C CA . ALA A 1 86 ? 9.483 3.778 -12.546 1.00 72.81 86 ALA A CA 1
ATOM 623 C C . ALA A 1 86 ? 9.172 3.377 -14.001 1.00 72.81 86 ALA A C 1
ATOM 625 O O . ALA A 1 86 ? 10.092 3.212 -14.801 1.00 72.81 86 ALA A O 1
ATOM 626 N N . GLU A 1 87 ? 7.892 3.280 -14.372 1.00 78.00 87 GLU A N 1
ATOM 627 C CA . GLU A 1 87 ? 7.481 3.012 -15.758 1.00 78.00 87 GLU A CA 1
ATOM 628 C C . GLU A 1 87 ? 7.888 4.135 -16.714 1.00 78.00 87 GLU A C 1
ATOM 630 O O . GLU A 1 87 ? 8.339 3.869 -17.829 1.00 78.00 87 GLU A O 1
ATOM 635 N N . GLU A 1 88 ? 7.773 5.391 -16.284 1.00 81.88 88 GLU A N 1
ATOM 636 C CA . GLU A 1 88 ? 8.192 6.531 -17.093 1.00 81.88 88 GLU A CA 1
ATOM 637 C C . GLU A 1 88 ? 9.708 6.550 -17.316 1.00 81.88 88 GLU A C 1
ATOM 639 O O . GLU A 1 88 ? 10.154 6.742 -18.448 1.00 81.88 88 GLU A O 1
ATOM 644 N N . ILE A 1 89 ? 10.501 6.272 -16.279 1.00 77.00 89 ILE A N 1
ATOM 645 C CA . ILE A 1 89 ? 11.959 6.141 -16.393 1.00 77.00 89 ILE A CA 1
ATOM 646 C C . ILE A 1 89 ? 12.328 4.994 -17.341 1.00 77.00 89 ILE A C 1
ATOM 648 O O . ILE A 1 89 ? 13.167 5.176 -18.223 1.00 77.00 89 ILE A O 1
ATOM 652 N N . ALA A 1 90 ? 11.680 3.831 -17.211 1.00 74.00 90 ALA A N 1
ATOM 653 C CA . ALA A 1 90 ? 11.913 2.699 -18.106 1.00 74.00 90 ALA A CA 1
ATOM 654 C C . ALA A 1 90 ? 11.605 3.061 -19.571 1.00 74.00 90 ALA A C 1
ATOM 656 O O . ALA A 1 90 ? 12.385 2.734 -20.466 1.00 74.00 90 ALA A O 1
ATOM 657 N N . ARG A 1 91 ? 10.513 3.801 -19.816 1.00 78.88 91 ARG A N 1
ATOM 658 C CA . ARG A 1 91 ? 10.157 4.306 -21.150 1.00 78.88 91 ARG A CA 1
ATOM 659 C C . ARG A 1 91 ? 11.210 5.270 -21.697 1.00 78.88 91 ARG A C 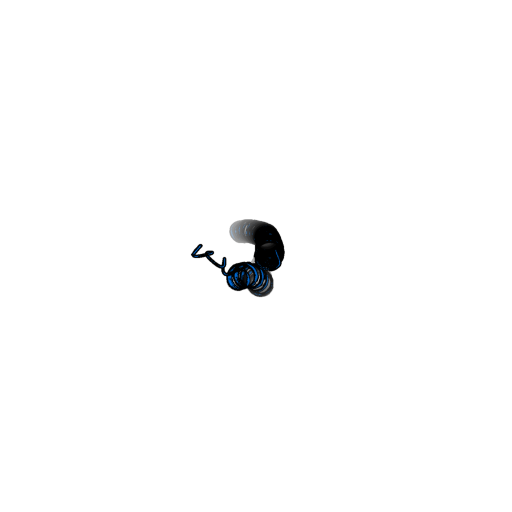1
ATOM 661 O O . ARG A 1 91 ? 11.588 5.140 -22.856 1.00 78.88 91 ARG A O 1
ATOM 668 N N . LEU A 1 92 ? 11.683 6.216 -20.884 1.00 78.94 92 LEU A N 1
ATOM 669 C CA . LEU A 1 92 ? 12.707 7.183 -21.295 1.00 78.94 92 LEU A CA 1
ATOM 670 C C . LEU A 1 92 ? 14.019 6.494 -21.676 1.00 78.94 92 LEU A C 1
ATOM 672 O O . LEU A 1 92 ? 14.607 6.837 -22.699 1.00 78.94 92 LEU A O 1
ATOM 676 N N . PHE A 1 93 ? 14.453 5.497 -20.901 1.00 75.75 93 PHE A N 1
ATOM 677 C CA . PHE A 1 93 ? 15.645 4.728 -21.250 1.00 75.75 93 PHE A CA 1
ATOM 678 C C . PHE A 1 93 ? 15.453 3.892 -22.519 1.00 75.75 93 PHE A C 1
ATOM 680 O O . PHE A 1 93 ? 16.355 3.851 -23.346 1.00 75.75 93 PHE A O 1
ATOM 687 N N . ALA A 1 94 ? 14.280 3.283 -22.720 1.00 74.88 94 ALA A N 1
ATOM 688 C CA . ALA A 1 94 ? 13.995 2.541 -23.947 1.00 74.88 94 ALA A CA 1
ATOM 689 C C . ALA A 1 94 ? 14.015 3.444 -25.196 1.00 74.88 94 ALA A C 1
ATOM 691 O O . ALA A 1 94 ? 14.522 3.033 -26.237 1.00 74.88 94 ALA A O 1
ATOM 692 N N . THR A 1 95 ? 13.506 4.679 -25.095 1.00 79.25 95 THR A N 1
ATOM 693 C CA . THR A 1 95 ? 13.626 5.674 -26.174 1.00 79.25 95 THR A CA 1
ATOM 694 C C . THR A 1 95 ? 15.087 6.046 -26.425 1.00 79.25 95 THR A C 1
ATOM 696 O O . THR A 1 95 ? 15.527 6.005 -27.567 1.00 79.25 95 THR A O 1
ATOM 699 N N . ALA A 1 96 ? 15.858 6.336 -25.373 1.00 75.50 96 ALA A N 1
ATOM 700 C CA . ALA A 1 96 ? 17.267 6.699 -25.517 1.00 75.50 96 ALA A CA 1
ATOM 701 C C . ALA A 1 96 ? 18.113 5.576 -26.151 1.00 75.50 96 ALA A C 1
ATOM 703 O O . ALA A 1 96 ? 18.971 5.852 -26.987 1.00 75.50 96 ALA A O 1
ATOM 704 N N . ASP A 1 97 ? 17.852 4.314 -25.794 1.00 73.38 97 ASP A N 1
ATOM 705 C CA . ASP A 1 97 ? 18.511 3.151 -26.399 1.00 73.38 97 ASP A CA 1
ATOM 706 C C . ASP A 1 97 ? 18.156 2.998 -27.890 1.00 73.38 97 ASP A C 1
ATOM 708 O O . ASP A 1 97 ? 19.024 2.654 -28.697 1.00 73.38 97 ASP A O 1
ATOM 712 N N . ALA A 1 98 ? 16.900 3.258 -28.271 1.00 73.31 98 ALA A N 1
ATOM 713 C CA . ALA A 1 98 ? 16.462 3.206 -29.666 1.00 73.31 98 ALA A CA 1
ATOM 714 C C . ALA A 1 98 ? 17.119 4.311 -30.512 1.00 73.31 98 ALA A C 1
ATOM 716 O O . ALA A 1 98 ? 17.669 4.014 -31.574 1.00 73.31 98 ALA A O 1
ATOM 717 N N . ASP A 1 99 ? 17.145 5.546 -30.002 1.00 74.44 99 ASP A N 1
ATOM 718 C CA . ASP A 1 99 ? 17.779 6.693 -30.665 1.00 74.44 99 ASP A CA 1
ATOM 719 C C . ASP A 1 99 ? 19.292 6.461 -30.853 1.00 74.44 99 ASP A C 1
ATOM 721 O O . ASP A 1 99 ? 19.855 6.733 -31.916 1.00 74.44 99 ASP A O 1
ATOM 725 N N . ALA A 1 100 ? 19.961 5.896 -29.840 1.00 69.88 100 ALA A N 1
ATOM 726 C CA . ALA A 1 100 ? 21.382 5.558 -29.914 1.00 69.88 100 ALA A CA 1
ATOM 727 C C . ALA A 1 100 ? 21.677 4.454 -30.947 1.00 69.88 100 ALA A C 1
ATOM 729 O O . ALA A 1 100 ? 22.711 4.494 -31.619 1.00 69.88 100 ALA A O 1
ATOM 730 N N . ALA A 1 101 ? 20.785 3.469 -31.090 1.00 67.19 101 ALA A N 1
ATOM 731 C CA . ALA A 1 101 ? 20.922 2.415 -32.092 1.00 67.19 101 ALA A CA 1
ATOM 732 C C . ALA A 1 101 ? 20.743 2.951 -33.525 1.00 67.19 101 ALA A C 1
ATOM 734 O O . ALA A 1 101 ? 21.477 2.537 -34.426 1.00 67.19 101 ALA A O 1
ATOM 735 N N . GLU A 1 102 ? 19.811 3.884 -33.735 1.00 71.31 102 GLU A N 1
ATOM 736 C CA . GLU A 1 102 ? 19.562 4.510 -35.038 1.00 71.31 102 GLU A CA 1
ATOM 737 C C . GLU A 1 102 ? 20.744 5.388 -35.493 1.00 71.31 102 GLU A C 1
ATOM 739 O O . GLU A 1 102 ? 21.205 5.251 -36.631 1.00 71.31 102 GLU A O 1
ATOM 744 N N . ASP A 1 103 ? 21.319 6.198 -34.593 1.00 71.38 103 ASP A N 1
ATOM 745 C CA . ASP A 1 103 ? 22.516 7.010 -34.883 1.00 71.38 103 ASP A CA 1
ATOM 746 C C . ASP A 1 103 ? 23.738 6.140 -35.234 1.00 71.38 103 ASP A C 1
ATOM 748 O O . ASP A 1 103 ? 24.515 6.457 -36.142 1.00 71.38 103 ASP A O 1
ATOM 752 N N . LEU A 1 104 ? 23.894 4.987 -34.569 1.00 64.94 104 LEU A N 1
ATOM 753 C CA . LEU A 1 104 ? 24.973 4.046 -34.868 1.00 64.94 104 LEU A CA 1
ATOM 754 C C . LEU A 1 104 ? 24.829 3.452 -36.279 1.00 64.94 104 LEU A C 1
ATOM 756 O O . LEU A 1 104 ? 25.808 3.400 -37.025 1.00 64.94 104 LEU A O 1
ATOM 760 N N . ILE A 1 105 ? 23.620 3.040 -36.678 1.00 65.75 105 ILE A N 1
ATOM 761 C CA . ILE A 1 105 ? 23.354 2.517 -38.028 1.00 65.75 105 ILE A CA 1
ATOM 762 C C . ILE A 1 105 ? 23.635 3.597 -39.079 1.00 65.75 105 ILE A C 1
ATOM 764 O O . ILE A 1 105 ? 24.353 3.328 -40.042 1.00 65.75 105 ILE A O 1
ATOM 768 N N . ALA A 1 106 ? 23.156 4.827 -38.869 1.00 66.12 106 ALA A N 1
ATOM 769 C CA . ALA A 1 106 ? 23.379 5.941 -39.792 1.00 66.12 106 ALA A CA 1
ATOM 770 C C . ALA A 1 106 ? 24.874 6.243 -40.014 1.00 66.12 106 ALA A C 1
ATOM 772 O O . ALA A 1 106 ? 25.290 6.552 -41.130 1.00 66.12 106 ALA A O 1
ATOM 773 N N . ARG A 1 107 ? 25.703 6.090 -38.974 1.00 66.06 107 ARG A N 1
ATOM 774 C CA . ARG A 1 107 ? 27.162 6.275 -39.040 1.00 66.06 107 ARG A CA 1
ATOM 775 C C . ARG A 1 107 ? 27.932 5.113 -39.662 1.00 66.06 107 ARG A C 1
ATOM 777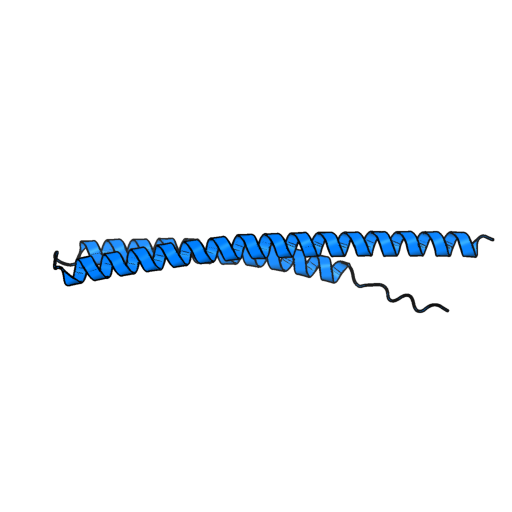 O O . ARG A 1 107 ? 29.080 5.309 -40.041 1.00 66.06 107 ARG A O 1
ATOM 784 N N . THR A 1 108 ? 27.339 3.923 -39.746 1.00 67.62 108 THR A N 1
ATOM 785 C CA . THR A 1 108 ? 28.008 2.727 -40.297 1.00 67.62 108 THR A CA 1
ATOM 786 C C . THR A 1 108 ? 27.737 2.540 -41.797 1.00 67.62 108 THR A C 1
ATOM 788 O O . THR A 1 108 ? 28.400 1.739 -42.448 1.00 67.62 108 THR A O 1
ATOM 791 N N . VAL A 1 109 ? 26.751 3.257 -42.348 1.00 63.69 109 VAL A N 1
ATOM 792 C CA . VAL A 1 109 ? 26.311 3.156 -43.755 1.00 63.69 109 VAL A CA 1
ATOM 793 C C . VAL A 1 109 ? 26.922 4.261 -44.649 1.00 63.69 109 VAL A C 1
ATOM 795 O O . VAL A 1 109 ? 26.731 4.238 -45.864 1.00 63.69 109 VAL A O 1
ATOM 798 N N . LEU A 1 110 ? 27.695 5.191 -44.072 1.00 52.97 110 LEU A N 1
ATOM 799 C CA . LEU A 1 110 ? 28.496 6.213 -44.771 1.00 52.97 110 LEU A CA 1
ATOM 800 C C . LEU A 1 110 ? 29.978 5.824 -44.811 1.00 52.97 110 LEU A C 1
ATOM 802 O O . LEU A 1 110 ? 30.616 6.107 -45.850 1.00 52.97 110 LEU A O 1
#

Organism: NCBI:txid1050105

Sequence (110 aa):
MSDGMRIDTERVGDVGRGLRIEANTGFADAADRGKILHGHGVEFGARLGSSSVVVEAQQRYASALANTEANLRAYHLAAGALATAAEEIARLFATADADAAEDLIARTVL